Protein AF-A0A0S1M171-F1 (afdb_monomer_lite)

Structure (mmCIF, N/CA/C/O backbone):
data_AF-A0A0S1M171-F1
#
_entry.id   AF-A0A0S1M171-F1
#
loop_
_atom_site.group_PDB
_atom_site.id
_atom_site.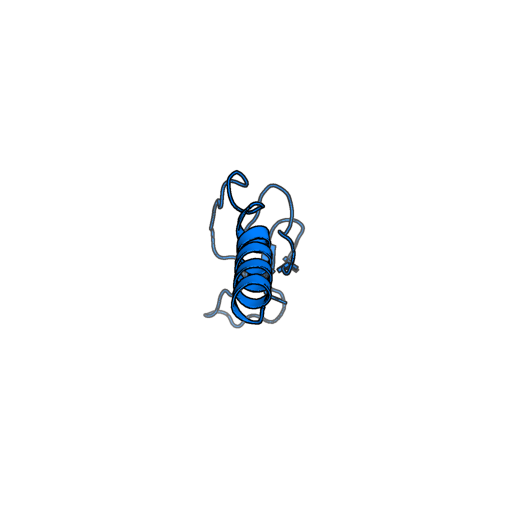type_symbol
_atom_site.label_atom_id
_atom_site.label_alt_id
_atom_site.label_comp_id
_atom_site.label_asym_id
_atom_site.label_entity_id
_atom_site.label_seq_id
_atom_site.pdbx_PDB_ins_code
_atom_site.Cartn_x
_atom_site.Cartn_y
_atom_site.Cartn_z
_atom_site.occupancy
_atom_site.B_iso_or_equiv
_atom_site.auth_seq_id
_atom_site.auth_comp_id
_atom_site.auth_asym_id
_atom_site.auth_atom_id
_atom_site.pdbx_PDB_model_num
ATOM 1 N N . MET A 1 1 ? 0.573 -41.380 9.487 1.00 52.66 1 MET A N 1
ATOM 2 C CA . MET A 1 1 ? 0.415 -40.738 8.161 1.00 52.66 1 MET A CA 1
ATOM 3 C C . MET A 1 1 ? -0.223 -39.345 8.210 1.00 52.66 1 MET A C 1
ATOM 5 O O . MET A 1 1 ? -0.005 -38.593 7.280 1.00 52.66 1 MET A O 1
ATOM 9 N N . ILE A 1 2 ? -0.955 -38.952 9.264 1.00 58.41 2 ILE A N 1
ATOM 10 C CA . ILE A 1 2 ? -1.632 -37.634 9.335 1.00 58.41 2 ILE A CA 1
ATOM 11 C C . ILE A 1 2 ? -0.644 -36.461 9.529 1.00 58.41 2 ILE A C 1
ATOM 13 O O . ILE A 1 2 ? -0.839 -35.386 8.974 1.00 58.41 2 ILE A O 1
ATOM 17 N N . LEU A 1 3 ? 0.458 -36.681 10.256 1.00 55.06 3 LEU A N 1
ATOM 18 C CA . LEU A 1 3 ? 1.437 -35.632 10.587 1.00 55.06 3 LEU A CA 1
ATOM 19 C C . LEU A 1 3 ? 2.205 -35.078 9.371 1.00 55.06 3 LEU A C 1
ATOM 21 O O . LEU A 1 3 ? 2.578 -33.910 9.370 1.00 55.06 3 LEU A O 1
ATOM 25 N N . LEU A 1 4 ? 2.411 -35.887 8.326 1.00 57.38 4 LEU A N 1
ATOM 26 C CA . LEU A 1 4 ? 3.131 -35.463 7.117 1.00 57.38 4 LEU A CA 1
ATOM 27 C C . LEU A 1 4 ? 2.316 -34.467 6.282 1.00 57.38 4 LEU A C 1
ATOM 29 O O . LEU A 1 4 ? 2.881 -33.538 5.718 1.00 57.38 4 LEU A O 1
ATOM 33 N N . PHE A 1 5 ? 0.989 -34.616 6.253 1.00 56.88 5 PHE A N 1
ATOM 34 C CA . PHE A 1 5 ? 0.111 -33.697 5.528 1.00 56.88 5 PHE A CA 1
ATOM 35 C C . PHE A 1 5 ? 0.075 -32.314 6.183 1.00 56.88 5 PHE A C 1
ATOM 37 O O . PHE A 1 5 ? 0.166 -31.310 5.486 1.00 56.88 5 PHE A O 1
ATOM 44 N N . ALA A 1 6 ? 0.025 -32.249 7.518 1.00 57.56 6 ALA A N 1
ATOM 45 C CA . ALA A 1 6 ? 0.013 -30.980 8.248 1.00 57.56 6 ALA A CA 1
ATOM 46 C C . ALA A 1 6 ? 1.276 -30.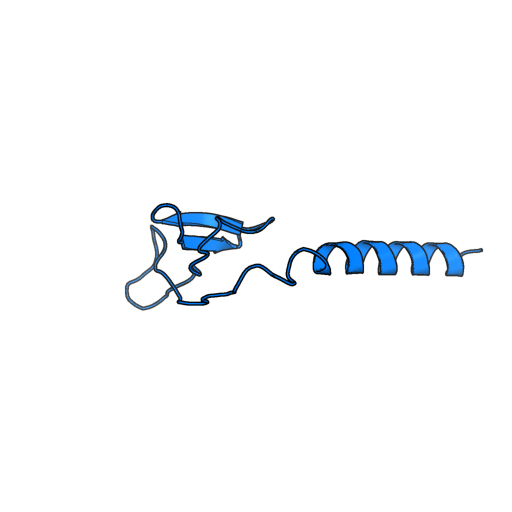135 7.995 1.00 57.56 6 ALA A C 1
ATOM 48 O O . ALA A 1 6 ? 1.182 -28.919 7.839 1.00 57.56 6 ALA A O 1
ATOM 49 N N . ALA A 1 7 ? 2.445 -30.776 7.894 1.00 58.34 7 ALA A N 1
ATOM 50 C CA . ALA A 1 7 ? 3.700 -30.091 7.591 1.00 58.34 7 ALA A CA 1
ATOM 51 C C . ALA A 1 7 ? 3.720 -29.489 6.174 1.00 58.34 7 ALA A C 1
ATOM 53 O O . ALA A 1 7 ? 4.240 -28.392 5.993 1.00 58.34 7 ALA A O 1
ATOM 54 N N . VAL A 1 8 ? 3.106 -30.159 5.191 1.00 59.94 8 VAL A N 1
ATOM 55 C CA . VAL A 1 8 ? 3.002 -29.662 3.805 1.00 59.94 8 VAL A CA 1
ATOM 56 C C . VAL A 1 8 ? 2.103 -28.424 3.714 1.00 59.94 8 VAL A C 1
ATOM 58 O O . VAL A 1 8 ? 2.419 -27.480 2.997 1.00 59.94 8 VAL A O 1
ATOM 61 N N . PHE A 1 9 ? 1.001 -28.379 4.468 1.00 59.31 9 PHE A N 1
ATOM 62 C CA . PHE A 1 9 ? 0.138 -27.193 4.487 1.00 59.31 9 PHE A CA 1
ATOM 63 C C . PHE A 1 9 ? 0.809 -25.988 5.166 1.00 59.31 9 PHE A C 1
ATOM 65 O O . PHE A 1 9 ? 0.626 -24.861 4.711 1.00 59.31 9 PHE A O 1
ATOM 72 N N . LEU A 1 10 ? 1.628 -26.209 6.205 1.00 57.03 10 LEU A N 1
ATOM 73 C CA . LEU A 1 10 ? 2.413 -25.134 6.824 1.00 57.03 10 LEU A CA 1
ATOM 74 C C . LEU A 1 10 ? 3.500 -24.583 5.888 1.00 57.03 10 LEU A C 1
ATOM 76 O O . LEU A 1 10 ? 3.706 -23.372 5.866 1.00 57.03 10 LEU A O 1
ATOM 80 N N . THR A 1 11 ? 4.178 -25.431 5.103 1.00 58.06 11 THR A N 1
ATOM 81 C CA . THR A 1 11 ? 5.208 -24.962 4.159 1.00 58.06 11 THR A CA 1
ATOM 82 C C . THR A 1 11 ? 4.614 -24.180 2.986 1.00 58.06 11 THR A C 1
ATOM 84 O O . THR A 1 11 ? 5.202 -23.186 2.561 1.00 58.06 11 THR A O 1
ATOM 87 N N . LEU A 1 12 ? 3.424 -24.561 2.509 1.00 54.88 12 LEU A N 1
ATOM 88 C CA . LEU A 1 12 ? 2.667 -23.797 1.508 1.00 54.88 12 LEU A CA 1
ATOM 89 C C . LEU A 1 12 ? 2.231 -22.424 2.042 1.00 54.88 12 LEU A C 1
ATOM 91 O O . LEU A 1 12 ? 2.377 -21.433 1.336 1.00 54.88 12 LEU A O 1
ATOM 95 N N . ALA A 1 13 ? 1.795 -22.332 3.303 1.00 55.50 13 ALA A N 1
ATOM 96 C CA . ALA A 1 13 ? 1.450 -21.048 3.924 1.00 55.50 13 ALA A CA 1
ATOM 97 C C . ALA A 1 13 ? 2.661 -20.107 4.089 1.00 55.50 13 ALA A C 1
ATOM 99 O O . ALA A 1 13 ? 2.502 -18.890 4.085 1.00 55.50 13 ALA A O 1
ATOM 100 N N . SER A 1 14 ? 3.878 -20.651 4.212 1.00 53.16 14 SER A N 1
ATOM 101 C CA . SER A 1 14 ? 5.119 -19.861 4.232 1.00 53.16 14 SER A CA 1
ATOM 102 C C . SER A 1 14 ? 5.665 -19.497 2.842 1.00 53.16 14 SER A C 1
ATOM 104 O O . SER A 1 14 ? 6.587 -18.688 2.740 1.00 53.16 14 SER A O 1
ATOM 106 N N . ALA A 1 15 ? 5.117 -20.054 1.757 1.00 46.31 15 ALA A N 1
ATOM 107 C CA . ALA A 1 15 ? 5.532 -19.691 0.400 1.00 46.31 15 ALA A CA 1
ATOM 108 C C . ALA A 1 15 ? 4.996 -18.306 -0.017 1.00 46.31 15 ALA A C 1
ATOM 110 O O . ALA A 1 15 ? 5.698 -17.571 -0.706 1.00 46.31 15 ALA A O 1
ATOM 111 N N . ASP A 1 16 ? 3.834 -17.892 0.503 1.00 47.25 16 ASP A N 1
ATOM 112 C CA . ASP A 1 16 ? 3.281 -16.535 0.334 1.00 47.25 16 ASP A CA 1
ATOM 113 C C . ASP A 1 16 ? 4.131 -15.431 0.997 1.00 47.25 16 ASP A C 1
ATOM 115 O O . ASP A 1 16 ? 3.919 -14.247 0.751 1.00 47.25 16 ASP A O 1
ATOM 119 N N . THR A 1 17 ? 5.119 -15.788 1.826 1.00 47.50 17 THR A N 1
ATOM 120 C CA . THR A 1 17 ? 6.044 -14.817 2.442 1.00 47.50 17 THR A CA 1
ATOM 121 C C . THR A 1 17 ? 7.354 -14.611 1.679 1.00 47.50 17 THR A C 1
ATOM 123 O O . THR A 1 17 ? 8.134 -13.737 2.055 1.00 47.50 17 THR A O 1
ATOM 126 N N . TYR A 1 18 ? 7.618 -15.378 0.614 1.00 44.62 18 TYR A N 1
ATOM 127 C CA . TYR A 1 18 ? 8.908 -15.320 -0.089 1.00 44.62 18 TYR A CA 1
ATOM 128 C C . TYR A 1 18 ? 8.991 -14.232 -1.176 1.00 44.62 18 TYR A C 1
ATOM 130 O O . TYR A 1 18 ? 10.093 -13.886 -1.594 1.00 44.62 18 TYR A O 1
ATOM 138 N N . GLU A 1 19 ? 7.869 -13.630 -1.590 1.00 46.38 19 GLU A N 1
ATOM 139 C CA . GLU A 1 19 ? 7.841 -12.538 -2.587 1.00 46.38 19 GLU A CA 1
ATOM 140 C C . GLU A 1 19 ? 7.803 -11.123 -1.968 1.00 46.38 19 GLU A C 1
ATOM 142 O O . GLU A 1 19 ? 7.498 -10.141 -2.640 1.00 46.38 19 GLU A O 1
ATOM 147 N N . ASP A 1 20 ? 8.129 -10.988 -0.680 1.00 51.38 20 ASP A N 1
ATOM 148 C CA . ASP A 1 20 ? 8.110 -9.709 0.056 1.00 51.38 20 ASP A CA 1
ATOM 149 C C . ASP A 1 20 ? 9.525 -9.236 0.465 1.00 51.38 20 ASP A C 1
ATOM 151 O O . ASP A 1 20 ? 9.662 -8.320 1.279 1.00 51.38 20 ASP A O 1
ATOM 155 N N . VAL A 1 21 ? 10.591 -9.868 -0.050 1.00 46.88 21 VAL A N 1
ATOM 156 C CA . VAL A 1 21 ? 11.960 -9.691 0.485 1.00 46.88 21 VAL A CA 1
ATOM 157 C C . VAL A 1 21 ? 12.828 -8.642 -0.216 1.00 46.88 21 VAL A C 1
ATOM 159 O O . VAL A 1 21 ? 13.863 -8.296 0.339 1.00 46.88 21 VAL A O 1
ATOM 162 N N . ASP A 1 22 ? 12.424 -8.079 -1.362 1.00 47.22 22 ASP A N 1
ATOM 163 C CA . ASP A 1 22 ? 13.277 -7.091 -2.061 1.00 47.22 22 ASP A CA 1
ATOM 164 C C . ASP A 1 22 ? 12.537 -5.993 -2.840 1.00 47.22 22 ASP A C 1
ATOM 166 O O . ASP A 1 22 ? 13.125 -5.229 -3.606 1.00 47.22 22 ASP A O 1
ATOM 170 N N . MET A 1 23 ? 11.233 -5.845 -2.622 1.00 52.38 23 MET A N 1
ATOM 171 C CA . MET A 1 23 ? 10.552 -4.620 -3.028 1.00 52.38 23 MET A CA 1
ATOM 172 C C . MET A 1 23 ? 10.837 -3.611 -1.914 1.00 52.38 23 MET A C 1
ATOM 174 O O . MET A 1 23 ? 10.348 -3.823 -0.800 1.00 52.38 23 MET A O 1
ATOM 178 N N . PRO A 1 24 ? 11.615 -2.531 -2.120 1.00 51.22 24 PRO A N 1
ATOM 179 C CA . PRO A 1 24 ? 11.795 -1.540 -1.076 1.00 51.22 24 PRO A CA 1
ATOM 180 C C . PRO A 1 24 ? 10.412 -0.976 -0.761 1.00 51.22 24 PRO A C 1
ATOM 182 O O . PRO A 1 24 ? 9.879 -0.168 -1.525 1.00 51.22 24 PRO A O 1
ATOM 185 N N . LYS A 1 25 ? 9.824 -1.421 0.358 1.00 52.75 25 LYS A N 1
ATOM 186 C CA . LYS A 1 25 ? 8.674 -0.807 1.019 1.00 52.75 25 LYS A CA 1
ATOM 187 C C . LYS A 1 25 ? 9.083 0.626 1.341 1.00 52.75 25 LYS A C 1
ATOM 189 O O . LYS A 1 25 ? 9.444 0.946 2.469 1.00 52.75 25 LYS A O 1
ATOM 194 N N . ARG A 1 26 ? 9.060 1.524 0.354 1.00 54.84 26 ARG A N 1
ATOM 195 C CA . ARG A 1 26 ? 9.102 2.970 0.582 1.00 54.84 26 ARG A CA 1
ATOM 196 C C . ARG A 1 26 ? 7.703 3.359 1.033 1.00 54.84 26 ARG A C 1
ATOM 198 O O . ARG A 1 26 ? 6.941 3.986 0.308 1.00 54.84 26 ARG A O 1
ATOM 205 N N . GLY A 1 27 ? 7.379 2.862 2.226 1.00 64.56 27 GLY A N 1
ATOM 206 C CA . GLY A 1 27 ? 6.080 2.877 2.869 1.00 64.56 27 GLY A CA 1
ATOM 207 C C . GLY A 1 27 ? 5.692 4.281 3.290 1.00 64.56 27 GLY A C 1
ATOM 208 O O . GLY A 1 27 ? 5.711 4.613 4.470 1.00 64.56 27 GLY A O 1
ATOM 209 N N . PHE A 1 28 ? 5.322 5.097 2.314 1.00 78.50 28 PHE A N 1
ATOM 210 C CA . PHE A 1 28 ? 4.534 6.286 2.564 1.00 78.50 28 PHE A CA 1
ATOM 211 C C . PHE A 1 28 ? 3.066 5.922 2.419 1.00 78.50 28 PHE A C 1
ATOM 213 O O . PHE A 1 28 ? 2.653 5.315 1.428 1.00 78.50 28 PHE A O 1
ATOM 220 N N . ALA A 1 29 ? 2.281 6.280 3.430 1.00 86.88 29 ALA A N 1
ATOM 221 C CA . ALA A 1 29 ? 0.839 6.191 3.331 1.00 86.88 29 ALA A CA 1
ATOM 222 C C . ALA A 1 29 ? 0.360 7.163 2.244 1.00 86.88 29 ALA A C 1
ATOM 224 O O . ALA A 1 29 ? 0.839 8.293 2.141 1.00 86.88 29 ALA A O 1
ATOM 225 N N . CYS A 1 30 ? -0.577 6.712 1.423 1.00 88.69 30 CYS A N 1
ATOM 226 C CA . CYS A 1 30 ? -1.178 7.508 0.366 1.00 88.69 30 CYS A CA 1
ATOM 227 C C . CYS A 1 30 ? -2.697 7.424 0.455 1.00 88.69 30 CYS A C 1
ATOM 229 O O . CYS A 1 30 ? -3.275 6.481 1.003 1.00 88.69 30 CYS A O 1
ATOM 231 N N . LYS A 1 31 ? -3.348 8.462 -0.060 1.00 90.69 31 LYS A N 1
ATOM 232 C CA . LYS A 1 31 ? -4.795 8.589 -0.006 1.00 90.69 31 LYS A CA 1
ATOM 233 C C . LYS A 1 31 ? -5.421 7.887 -1.209 1.00 90.69 31 LYS A C 1
ATOM 235 O O . LYS A 1 31 ? -5.120 8.244 -2.345 1.00 90.69 31 LYS A O 1
ATOM 240 N N . CYS A 1 32 ? -6.301 6.924 -0.959 1.00 88.81 32 CYS A N 1
ATOM 241 C CA . CYS A 1 3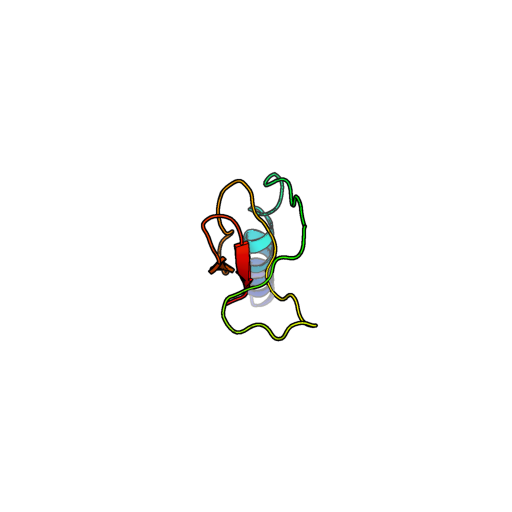2 ? -7.064 6.264 -2.015 1.00 88.81 32 CYS A CA 1
ATOM 242 C C . CYS A 1 32 ? -8.294 7.087 -2.422 1.00 88.81 32 CYS A C 1
ATOM 244 O O . CYS A 1 32 ? -8.793 7.919 -1.657 1.00 88.81 32 CYS A O 1
ATOM 246 N N . ILE A 1 33 ? -8.842 6.821 -3.611 1.00 86.31 33 ILE A N 1
ATOM 247 C CA . ILE A 1 33 ? -10.137 7.391 -4.004 1.00 86.31 33 ILE A CA 1
ATOM 248 C C . ILE A 1 33 ? -11.209 6.908 -3.013 1.00 86.31 33 ILE A C 1
ATOM 250 O O . ILE A 1 33 ? -11.310 5.718 -2.718 1.00 86.31 33 ILE A O 1
ATOM 254 N N . GLY A 1 34 ? -11.984 7.849 -2.469 1.00 85.00 34 GLY A N 1
ATOM 255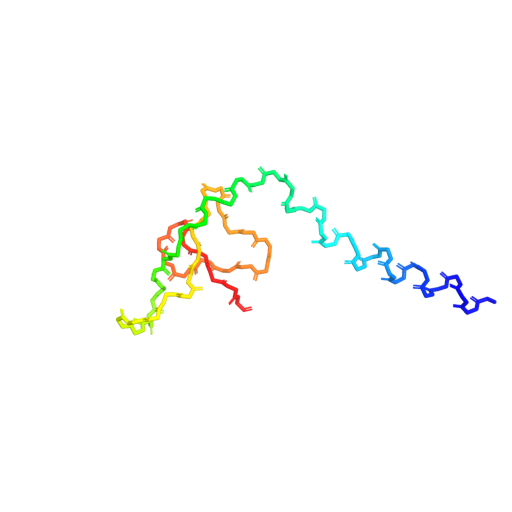 C CA . GLY A 1 34 ? -13.008 7.580 -1.453 1.00 85.00 34 GLY A CA 1
ATOM 256 C C . GLY A 1 34 ? -12.522 7.662 -0.003 1.00 85.00 34 GLY A C 1
ATOM 257 O O . GLY A 1 34 ? -13.341 7.596 0.910 1.00 85.00 34 GLY A O 1
ATOM 258 N N . ASP A 1 35 ? -11.223 7.865 0.237 1.00 85.88 35 ASP A N 1
ATOM 259 C CA . ASP A 1 35 ? -10.721 8.089 1.592 1.00 85.88 35 ASP A CA 1
ATOM 260 C C . ASP A 1 35 ? -11.197 9.436 2.157 1.00 85.88 35 ASP A C 1
ATOM 262 O O . ASP A 1 35 ? -11.155 10.486 1.497 1.00 85.88 35 ASP A O 1
ATOM 266 N N . SER A 1 36 ? -11.601 9.429 3.430 1.00 81.38 36 SER A N 1
ATOM 267 C CA . SER A 1 36 ? -11.883 10.663 4.167 1.00 81.38 36 SER A CA 1
ATOM 268 C C . SER A 1 36 ? -10.595 11.476 4.361 1.00 81.38 36 SER A C 1
ATOM 270 O O . SER A 1 36 ? -9.484 10.964 4.239 1.00 81.38 36 SER A O 1
ATOM 272 N N . GLN A 1 37 ? -10.699 12.775 4.658 1.00 74.94 37 GLN A N 1
ATOM 273 C CA . GLN A 1 37 ? -9.512 13.632 4.835 1.00 74.94 37 GLN A CA 1
ATOM 274 C C . GLN A 1 37 ? -8.536 13.142 5.921 1.00 74.94 37 GLN A C 1
ATOM 276 O O . GLN A 1 37 ? -7.366 13.507 5.870 1.00 74.94 37 GLN A O 1
ATOM 281 N N . LYS A 1 38 ? -8.997 12.322 6.875 1.00 76.81 38 LYS A N 1
ATOM 282 C CA . LYS A 1 38 ? -8.215 11.881 8.039 1.0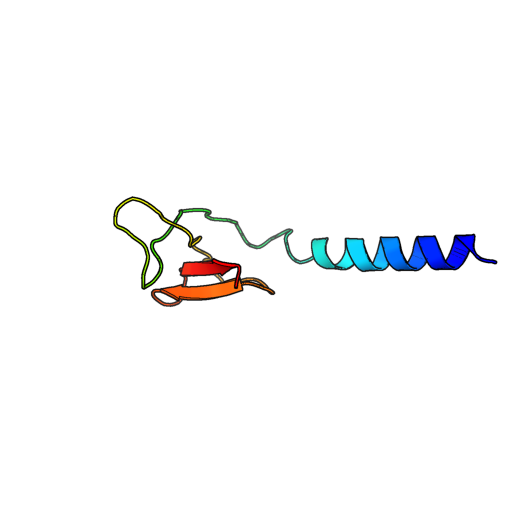0 76.81 38 LYS A CA 1
ATOM 283 C C . LYS A 1 38 ? -7.705 10.443 7.955 1.00 76.81 38 LYS A C 1
ATOM 285 O O . LYS A 1 38 ? -6.968 10.028 8.841 1.00 76.81 38 LYS A O 1
ATOM 290 N N . VAL A 1 39 ? -8.108 9.676 6.944 1.00 79.12 39 VAL A N 1
ATOM 291 C CA . VAL A 1 39 ? -7.777 8.249 6.856 1.00 79.12 39 VAL A CA 1
ATOM 292 C C . VAL A 1 39 ? -7.029 8.003 5.564 1.00 79.12 39 VAL A C 1
ATOM 294 O O . VAL A 1 39 ? -7.563 8.266 4.494 1.00 79.12 39 VAL A O 1
ATOM 297 N N . TRP A 1 40 ? -5.793 7.524 5.666 1.00 87.50 40 TRP A N 1
ATOM 298 C CA . TRP A 1 40 ? -4.991 7.111 4.520 1.00 87.50 40 TRP A CA 1
ATOM 299 C C . TRP A 1 40 ? -4.824 5.608 4.608 1.00 87.50 40 TRP A C 1
ATOM 301 O O . TRP A 1 40 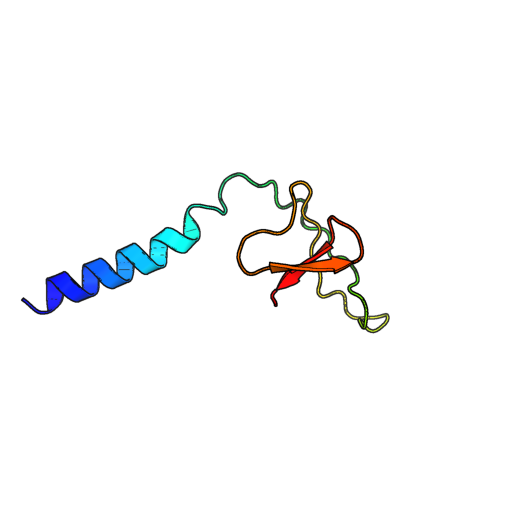? -4.228 5.086 5.547 1.00 87.50 40 TRP A O 1
ATOM 311 N N . THR A 1 41 ? -5.425 4.912 3.662 1.00 88.94 41 THR A N 1
ATOM 312 C CA . THR A 1 41 ? -5.483 3.446 3.667 1.00 88.94 41 THR A CA 1
ATOM 313 C C . THR A 1 41 ? -4.585 2.803 2.618 1.00 88.94 41 THR A C 1
ATOM 315 O O . THR A 1 41 ? -4.413 1.584 2.624 1.00 88.94 41 THR A O 1
ATOM 318 N N . GLY A 1 42 ? -4.043 3.608 1.704 1.00 90.69 42 GLY A N 1
ATOM 319 C CA . GLY A 1 42 ? -3.113 3.166 0.683 1.00 90.69 42 GLY A CA 1
ATOM 320 C C . GLY A 1 42 ? -1.671 3.226 1.171 1.00 90.69 42 GLY A C 1
ATOM 321 O O . GLY A 1 42 ? -1.327 3.944 2.110 1.00 90.69 42 GLY A O 1
ATOM 322 N N . THR A 1 43 ? -0.804 2.481 0.504 1.00 90.31 43 THR A N 1
ATOM 323 C CA . THR A 1 43 ? 0.650 2.506 0.670 1.00 90.31 43 THR A CA 1
ATOM 324 C C . THR A 1 43 ? 1.297 2.678 -0.698 1.00 90.31 43 THR A C 1
ATOM 326 O O . THR A 1 43 ? 0.850 2.065 -1.667 1.00 90.31 43 THR A O 1
ATOM 329 N N . ILE A 1 44 ? 2.325 3.521 -0.790 1.00 89.00 44 ILE A N 1
ATOM 330 C CA . ILE A 1 44 ? 3.077 3.721 -2.029 1.00 89.00 44 ILE A CA 1
ATOM 331 C C . ILE A 1 44 ? 4.017 2.537 -2.277 1.00 89.00 44 ILE A C 1
ATOM 333 O O . ILE A 1 44 ? 4.787 2.149 -1.399 1.00 89.00 44 ILE A O 1
ATOM 337 N N . TRP A 1 45 ? 3.993 2.027 -3.505 1.00 86.00 45 TRP A N 1
ATOM 338 C CA . TRP A 1 45 ? 4.896 1.013 -4.031 1.00 86.00 45 TRP A CA 1
ATOM 339 C C . TRP A 1 45 ? 5.505 1.497 -5.345 1.00 86.00 45 TRP A C 1
ATOM 341 O O . TRP A 1 45 ? 4.797 1.836 -6.289 1.00 86.00 45 TRP A O 1
ATOM 351 N N . LEU A 1 46 ? 6.836 1.546 -5.409 1.00 80.50 46 LEU A N 1
ATOM 352 C CA . LEU A 1 46 ? 7.553 2.093 -6.568 1.00 80.50 46 LEU A CA 1
ATOM 353 C C . LEU A 1 46 ? 7.559 1.169 -7.790 1.00 80.50 46 LEU A C 1
ATOM 355 O O . LEU A 1 46 ? 7.741 1.647 -8.904 1.00 80.50 46 LEU A O 1
ATOM 359 N N . PHE A 1 47 ? 7.374 -0.133 -7.581 1.00 80.94 47 PHE A N 1
ATOM 360 C CA . PHE A 1 47 ? 7.463 -1.155 -8.627 1.00 80.94 47 PHE A CA 1
ATOM 361 C C . PHE A 1 47 ? 6.103 -1.792 -8.939 1.00 80.94 47 PHE A C 1
ATOM 363 O O . PHE A 1 47 ? 6.029 -2.916 -9.423 1.00 80.94 47 PHE A O 1
ATOM 370 N N . GLY A 1 48 ? 5.023 -1.054 -8.669 1.00 81.81 48 GLY A N 1
ATOM 371 C CA . GLY A 1 48 ? 3.655 -1.544 -8.791 1.00 81.81 48 GLY A CA 1
ATOM 372 C C . GLY A 1 48 ? 3.159 -2.235 -7.523 1.00 81.81 48 GLY A C 1
ATOM 373 O O . GLY A 1 48 ? 3.899 -2.437 -6.558 1.00 81.81 48 GLY A O 1
ATOM 374 N N . CYS A 1 49 ? 1.866 -2.549 -7.509 1.00 86.44 49 CYS A N 1
ATOM 375 C CA . CYS A 1 49 ? 1.236 -3.155 -6.345 1.00 86.44 49 CYS A CA 1
ATOM 376 C C . CYS A 1 49 ? 1.650 -4.620 -6.188 1.00 86.44 49 CYS A C 1
ATOM 378 O O . CYS A 1 49 ? 1.582 -5.367 -7.165 1.00 86.44 49 CYS A O 1
ATOM 380 N N . PRO A 1 50 ? 2.025 -5.049 -4.971 1.00 85.31 50 PRO A N 1
ATOM 381 C CA . PRO A 1 50 ? 2.307 -6.452 -4.709 1.00 85.31 50 PRO A CA 1
ATOM 382 C C . PRO A 1 50 ? 1.038 -7.300 -4.853 1.00 85.31 50 PRO A C 1
ATOM 384 O O . PRO A 1 50 ? -0.088 -6.788 -4.838 1.00 85.31 50 PRO A O 1
ATOM 387 N N . SER A 1 51 ? 1.220 -8.616 -4.959 1.00 84.56 51 SER A N 1
ATOM 388 C CA . SER A 1 51 ? 0.105 -9.560 -5.038 1.00 84.56 51 SER A CA 1
ATOM 389 C C . SER A 1 51 ? -0.864 -9.384 -3.857 1.00 84.56 51 SER A C 1
ATOM 391 O O . SER A 1 51 ? -0.459 -9.136 -2.720 1.00 84.56 51 SER A O 1
ATOM 393 N N . GLY A 1 52 ? -2.171 -9.439 -4.130 1.00 86.56 52 GLY A N 1
ATOM 394 C CA . GLY A 1 52 ? -3.225 -9.180 -3.138 1.00 86.56 52 GLY A CA 1
ATOM 395 C C . GLY A 1 52 ? -3.485 -7.697 -2.824 1.00 86.56 52 GLY A C 1
ATOM 396 O O . GLY A 1 52 ? -4.369 -7.381 -2.027 1.00 86.56 52 GLY A O 1
ATOM 397 N N . TRP A 1 53 ? -2.762 -6.771 -3.457 1.00 89.56 53 TRP A N 1
ATOM 398 C CA . TRP A 1 53 ? -3.045 -5.339 -3.398 1.00 89.56 53 TRP A CA 1
ATOM 399 C C . TRP A 1 53 ? -3.587 -4.845 -4.739 1.00 89.56 53 TRP A C 1
ATOM 401 O O . TRP A 1 53 ? -3.256 -5.364 -5.802 1.00 89.56 53 TRP A O 1
ATOM 411 N N . LYS A 1 54 ? -4.430 -3.815 -4.696 1.00 89.50 54 LYS A N 1
ATOM 412 C CA . LYS A 1 54 ? -4.984 -3.158 -5.880 1.00 89.50 54 LYS A CA 1
ATOM 413 C C . LYS A 1 54 ? -4.580 -1.699 -5.913 1.00 89.50 54 LYS A C 1
ATOM 415 O O . LYS A 1 54 ? -4.550 -1.029 -4.881 1.00 89.50 54 LYS A O 1
ATOM 420 N N . VAL A 1 55 ? -4.325 -1.203 -7.116 1.00 90.31 55 VAL A N 1
ATOM 421 C CA . VAL A 1 55 ? -4.135 0.224 -7.357 1.00 90.31 55 VAL A CA 1
ATOM 422 C C . VAL A 1 55 ? -5.402 0.964 -6.933 1.00 90.31 55 VAL A C 1
ATOM 424 O O . VAL A 1 55 ? -6.503 0.613 -7.357 1.00 90.31 55 VAL A O 1
ATOM 427 N N . CYS A 1 56 ? -5.250 1.972 -6.079 1.00 90.25 56 CYS A N 1
ATOM 428 C CA . CYS A 1 56 ? -6.372 2.769 -5.585 1.00 90.25 56 CYS A CA 1
ATOM 429 C C . CYS A 1 56 ? -6.270 4.260 -5.938 1.00 90.25 56 CYS A C 1
ATOM 431 O O . CYS A 1 56 ? -7.265 4.978 -5.806 1.00 90.25 56 CYS A O 1
ATOM 433 N N . TYR A 1 57 ? -5.084 4.734 -6.341 1.00 87.31 57 TYR A N 1
ATOM 434 C CA . TYR A 1 57 ? -4.845 6.104 -6.796 1.00 87.31 57 TYR A CA 1
ATOM 435 C C . TYR A 1 57 ? -3.520 6.216 -7.583 1.00 87.31 57 TYR A C 1
ATOM 437 O O . TYR A 1 57 ? -2.461 5.838 -7.083 1.00 87.31 57 TYR A O 1
ATOM 445 N N . GLY A 1 58 ? -3.550 6.773 -8.798 1.00 85.50 58 GLY A N 1
ATOM 446 C CA . GLY A 1 58 ? -2.365 6.817 -9.675 1.00 85.50 58 GLY A CA 1
ATOM 447 C C . GLY A 1 58 ? -1.805 5.420 -9.975 1.00 85.50 58 GLY A C 1
ATOM 448 O O . GLY A 1 58 ? -2.556 4.459 -9.907 1.00 85.50 58 GLY A O 1
ATOM 449 N N . ASP A 1 59 ? -0.501 5.302 -10.251 1.00 81.94 59 ASP A N 1
ATOM 450 C CA . ASP A 1 59 ? 0.137 4.013 -10.610 1.00 81.94 59 ASP A CA 1
ATOM 451 C C . ASP A 1 59 ? 0.950 3.377 -9.470 1.00 81.94 59 ASP A C 1
ATOM 453 O O . ASP A 1 59 ? 1.405 2.239 -9.571 1.00 81.94 59 ASP A O 1
ATOM 457 N N . ILE A 1 60 ? 1.141 4.118 -8.375 1.00 85.56 60 ILE A N 1
ATOM 458 C CA . ILE A 1 60 ? 2.026 3.727 -7.268 1.00 85.56 60 ILE A CA 1
ATOM 459 C C . ILE A 1 60 ? 1.296 3.575 -5.932 1.00 85.56 60 ILE A C 1
ATOM 461 O O . ILE A 1 60 ? 1.863 3.009 -5.007 1.00 85.56 60 ILE A O 1
ATOM 465 N N . CYS A 1 61 ? 0.064 4.081 -5.778 1.00 89.94 61 CYS A N 1
ATOM 466 C CA . CYS A 1 61 ? -0.681 3.947 -4.522 1.00 89.94 61 CYS A CA 1
ATOM 467 C C . CYS A 1 61 ? -1.543 2.685 -4.539 1.00 89.94 61 CYS A C 1
ATOM 469 O O . CYS A 1 61 ? -2.491 2.563 -5.322 1.00 89.94 61 CYS A O 1
ATOM 471 N N . CYS A 1 62 ? -1.241 1.773 -3.623 1.00 90.75 62 CYS A N 1
ATOM 472 C CA . CYS A 1 62 ? -1.864 0.463 -3.538 1.00 90.75 62 CYS A CA 1
ATOM 473 C C . CYS A 1 62 ? -2.623 0.306 -2.227 1.00 90.75 62 CYS A C 1
ATOM 475 O O . CYS A 1 62 ? -2.142 0.709 -1.171 1.00 90.75 62 CYS A O 1
ATOM 477 N N . ARG A 1 63 ? -3.778 -0.353 -2.271 1.00 90.56 63 ARG A N 1
ATOM 478 C CA . ARG A 1 63 ? -4.595 -0.710 -1.107 1.00 90.56 63 ARG A CA 1
ATOM 479 C C . ARG A 1 63 ? -4.775 -2.218 -1.055 1.00 90.56 63 ARG A C 1
ATOM 481 O O . ARG A 1 63 ? -4.938 -2.844 -2.101 1.00 90.56 63 ARG A O 1
ATOM 488 N N . ARG A 1 64 ? -4.788 -2.799 0.144 1.00 84.62 64 ARG A N 1
ATOM 489 C CA . ARG A 1 64 ? -5.216 -4.191 0.314 1.00 84.62 64 ARG A CA 1
ATOM 490 C C . ARG A 1 64 ? -6.698 -4.277 -0.060 1.00 84.62 64 ARG A C 1
ATOM 492 O O . ARG A 1 64 ? -7.501 -3.526 0.496 1.00 84.62 64 ARG A O 1
ATOM 499 N N . GLY A 1 65 ? -6.989 -5.069 -1.090 1.00 69.12 65 GLY A N 1
ATOM 500 C CA . GLY A 1 65 ? -8.320 -5.222 -1.683 1.00 69.12 65 GLY A CA 1
ATOM 501 C C . GLY A 1 65 ? -9.106 -6.356 -1.059 1.00 69.12 65 GLY A C 1
ATOM 502 O O . GLY A 1 65 ? -8.464 -7.285 -0.527 1.00 69.12 65 GLY A O 1
#

Secondary structure (DSSP, 8-state):
-HHHHHHHHHHHHTGGGTTSSSS-----EEPPTT--TT---EEE-TT-PPTTEEEEETTTEEEE-

pLDDT: mean 72.21, std 16.45, range [44.62, 90.75]

Sequence (65 aa):
MILLFAAVFLTLASADTYEDVDMPKRGFACKCIGDSQKVWTGTIWLFGCPSGWKVCYGDICCRRG

Organism: Anemonia sulcata (NCBI:txid6108)

Radius of gyration: 16.34 Å; chains: 1; bounding box: 26×54×21 Å

Foldseek 3Di:
DVVVVVVVVVVVVCVVVPVPPPQPQPFDFDAFVPDDPPDGQWTFGPVADDPQWDDRDDGGTIHRD